Protein AF-A0A9N9MPZ9-F1 (afdb_monomer)

Solvent-accessible surface area (backbone atoms only — not comparable to full-atom values): 4691 Å² total; per-residue (Å²): 131,82,78,51,67,68,58,54,52,53,51,49,39,53,70,31,85,93,34,63,55,25,29,48,77,70,77,37,99,45,52,79,85,50,50,80,77,75,69,69,97,56,81,77,78,49,72,66,56,51,51,53,53,48,37,54,68,32,84,90,33,74,55,20,49,66,76,65,58,69,73,83,84,125

Radius of gyration: 22.52 Å; Cα contacts (8 Å, |Δi|>4): 34; chains: 1; bounding box: 47×44×49 Å

pLDDT: mean 79.01, std 12.96, range [44.75, 92.62]

Structure (mmCIF, N/CA/C/O backbone):
data_AF-A0A9N9MPZ9-F1
#
_entry.id   AF-A0A9N9MPZ9-F1
#
loop_
_atom_site.group_PDB
_atom_site.id
_atom_site.type_symbol
_atom_site.label_atom_id
_atom_site.label_alt_id
_atom_site.label_comp_id
_atom_site.label_asym_id
_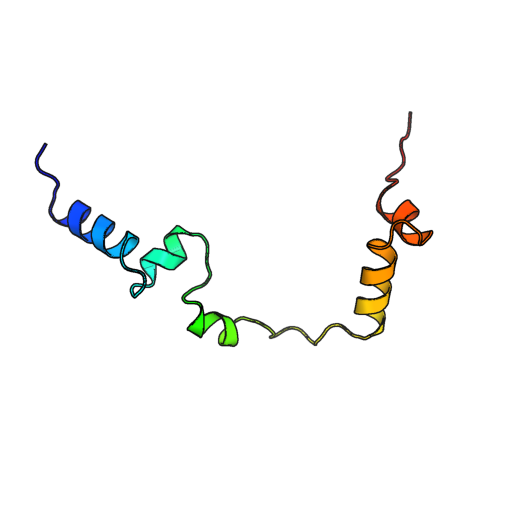atom_site.label_entity_id
_atom_site.label_seq_id
_atom_site.pdbx_PDB_ins_code
_atom_site.Cartn_x
_atom_site.Cartn_y
_atom_site.Cartn_z
_atom_site.occupancy
_atom_site.B_iso_or_equiv
_atom_site.auth_seq_id
_atom_site.auth_comp_id
_atom_site.auth_asym_id
_atom_site.auth_atom_id
_atom_site.pdbx_PDB_model_num
ATOM 1 N N . MET A 1 1 ? -18.253 23.254 16.105 1.00 54.19 1 MET A N 1
ATOM 2 C CA . MET A 1 1 ? -18.735 22.183 15.211 1.00 54.19 1 MET A CA 1
ATOM 3 C C . MET A 1 1 ? -18.826 20.913 16.039 1.00 54.19 1 MET A C 1
ATOM 5 O O . MET A 1 1 ? -17.787 20.407 16.434 1.00 54.19 1 MET A O 1
ATOM 9 N N . SER A 1 2 ? -20.029 20.470 16.408 1.00 66.75 2 SER A N 1
ATOM 10 C CA . SER A 1 2 ? -20.198 19.150 17.030 1.00 66.75 2 SER A CA 1
ATOM 11 C C . SER A 1 2 ? -19.892 18.112 15.954 1.00 66.75 2 SER A C 1
ATOM 13 O O . SER A 1 2 ? -20.490 18.156 14.877 1.00 66.75 2 SER A O 1
ATOM 15 N N . GLU A 1 3 ? -18.912 17.241 16.192 1.00 69.88 3 GLU A N 1
ATOM 16 C CA . GLU A 1 3 ? -18.729 16.086 15.321 1.00 69.88 3 GLU A CA 1
ATOM 17 C C . GLU A 1 3 ? -19.991 15.229 15.418 1.00 69.88 3 GLU A C 1
ATOM 19 O O . GLU A 1 3 ? -20.396 14.806 16.499 1.00 69.88 3 GLU A O 1
ATOM 24 N N . ASN A 1 4 ? -20.653 15.033 14.278 1.00 87.56 4 ASN A N 1
ATOM 25 C CA . ASN A 1 4 ? -21.792 14.136 14.168 1.00 87.56 4 ASN A CA 1
ATOM 26 C C . ASN A 1 4 ? -21.329 12.727 14.578 1.00 87.56 4 ASN A C 1
ATOM 28 O O . ASN A 1 4 ? -20.258 12.306 14.142 1.00 87.56 4 ASN A O 1
ATOM 32 N N . GLN A 1 5 ? -22.120 11.999 15.371 1.00 88.88 5 GLN A N 1
ATOM 33 C CA . GLN A 1 5 ? -21.799 10.641 15.835 1.00 88.88 5 GLN A CA 1
ATOM 34 C C . GLN A 1 5 ? -21.306 9.740 14.694 1.00 88.88 5 GLN A C 1
ATOM 36 O O . GLN A 1 5 ? -20.317 9.031 14.834 1.00 88.88 5 GLN A O 1
ATOM 41 N N . LYS A 1 6 ? -21.902 9.879 13.505 1.00 87.81 6 LYS A N 1
ATOM 42 C CA . LYS A 1 6 ? -21.489 9.146 12.305 1.00 87.81 6 LYS A CA 1
ATOM 43 C C . LYS A 1 6 ? -20.025 9.389 11.908 1.00 87.81 6 LYS A C 1
ATOM 45 O O . LYS A 1 6 ? -19.359 8.478 11.430 1.00 87.81 6 LYS A O 1
ATOM 50 N N . ASN A 1 7 ? -19.518 10.608 12.080 1.00 88.50 7 ASN A N 1
ATOM 51 C CA . ASN A 1 7 ? -18.118 10.928 11.798 1.00 88.50 7 ASN A CA 1
ATOM 52 C C . ASN A 1 7 ? -17.184 10.306 12.837 1.00 88.50 7 ASN A C 1
ATOM 54 O O . ASN A 1 7 ? -16.120 9.819 12.459 1.00 88.50 7 ASN A O 1
ATOM 58 N N . LEU A 1 8 ? -17.591 10.279 14.109 1.00 91.44 8 LEU A N 1
ATOM 59 C CA . LEU A 1 8 ? -16.844 9.604 15.171 1.00 91.44 8 LEU A CA 1
ATOM 60 C C . LEU A 1 8 ? -16.766 8.097 14.914 1.00 91.44 8 LEU A C 1
ATOM 62 O O . LEU A 1 8 ? -15.678 7.534 14.988 1.00 91.44 8 LEU A O 1
ATOM 66 N N . ASP A 1 9 ? -17.880 7.475 14.529 1.00 90.19 9 ASP A N 1
ATOM 67 C CA . ASP A 1 9 ? -17.943 6.043 14.221 1.00 90.19 9 ASP A CA 1
ATOM 68 C C . ASP A 1 9 ? -17.084 5.703 12.996 1.00 90.19 9 ASP A C 1
ATOM 70 O O . ASP A 1 9 ? -16.259 4.792 13.036 1.00 90.19 9 ASP A O 1
ATOM 74 N N . ASN A 1 10 ? -17.193 6.495 11.923 1.00 89.31 10 ASN A N 1
ATOM 75 C CA . ASN A 1 10 ? -16.357 6.328 10.733 1.00 89.31 10 ASN A CA 1
ATOM 76 C C . ASN A 1 10 ? -14.866 6.471 11.061 1.00 89.31 10 ASN A C 1
ATOM 78 O O . ASN A 1 10 ? -14.046 5.690 10.578 1.00 89.31 10 ASN A O 1
ATOM 82 N N . ARG A 1 11 ? -14.508 7.462 11.886 1.00 90.81 11 ARG A N 1
ATOM 83 C CA . ARG A 1 11 ? -13.127 7.672 12.324 1.00 90.81 11 ARG A CA 1
ATOM 84 C C . ARG A 1 11 ? -12.642 6.508 13.183 1.00 90.81 11 ARG A C 1
ATOM 86 O O . ARG A 1 11 ? -11.523 6.046 12.988 1.00 90.81 11 ARG A O 1
ATOM 93 N N . ALA A 1 12 ? -13.465 6.023 14.107 1.00 92.44 12 ALA A N 1
ATOM 94 C CA . ALA A 1 12 ? -13.137 4.877 14.946 1.00 92.44 12 ALA A CA 1
ATOM 95 C C . ALA A 1 12 ? -12.893 3.619 14.098 1.00 92.44 12 ALA A C 1
ATOM 97 O O . ALA A 1 12 ? -11.879 2.944 14.276 1.00 92.44 12 ALA A O 1
ATOM 98 N N . ASP A 1 13 ? -13.754 3.361 13.115 1.00 92.06 13 ASP A N 1
ATOM 99 C CA . ASP A 1 13 ? -13.622 2.244 12.179 1.00 92.06 13 ASP A CA 1
ATOM 100 C C . ASP A 1 13 ? -12.331 2.304 11.349 1.00 92.06 13 ASP A C 1
ATOM 102 O O . ASP A 1 13 ? -11.702 1.276 11.105 1.00 92.06 13 ASP A O 1
ATOM 106 N N . GLN A 1 14 ? -11.914 3.503 10.937 1.00 90.12 14 GLN A N 1
ATOM 107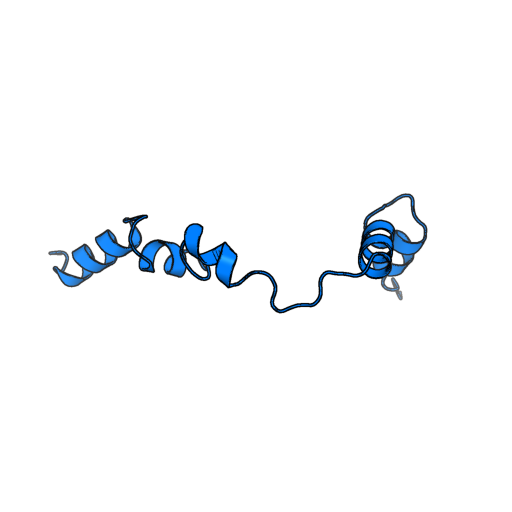 C CA . GLN A 1 14 ? -10.672 3.718 10.186 1.00 90.12 14 GLN A CA 1
ATOM 108 C C . GLN A 1 14 ? -9.405 3.621 11.044 1.00 90.12 14 GLN A C 1
ATOM 110 O O . GLN A 1 14 ? -8.316 3.451 10.499 1.00 90.12 14 GLN A O 1
ATOM 115 N N . LEU A 1 15 ? -9.520 3.742 12.370 1.00 92.62 15 LEU A N 1
ATOM 116 C CA . LEU A 1 15 ? -8.392 3.652 13.305 1.00 92.62 15 LEU A CA 1
ATOM 117 C C . LEU A 1 15 ? -8.275 2.276 13.972 1.00 92.62 15 LEU A C 1
ATOM 119 O O . LEU A 1 15 ? -7.249 1.975 14.581 1.00 92.62 15 LEU A O 1
ATOM 123 N N . ASN A 1 16 ? -9.292 1.429 13.840 1.00 92.12 16 ASN A N 1
ATOM 124 C CA . ASN A 1 16 ? -9.323 0.101 14.431 1.00 92.12 16 ASN A CA 1
ATOM 125 C C . ASN A 1 16 ? -8.682 -0.943 13.502 1.00 92.12 16 ASN A C 1
ATOM 127 O O . ASN A 1 16 ? -9.298 -1.376 12.533 1.00 92.12 16 ASN A O 1
ATOM 13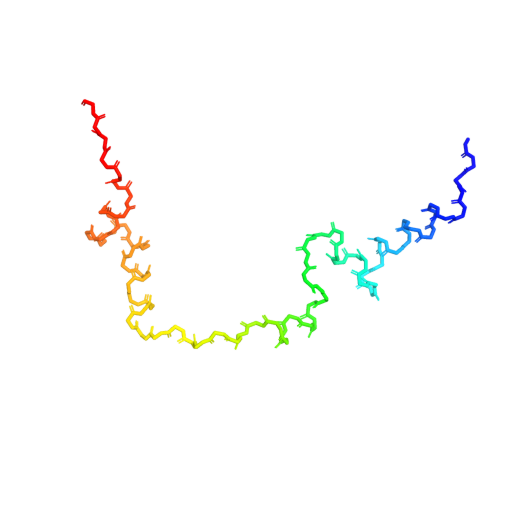1 N N . THR A 1 17 ? -7.482 -1.427 13.836 1.00 88.31 17 THR A N 1
ATOM 132 C CA . THR A 1 17 ? -6.796 -2.508 13.094 1.00 88.31 17 THR A CA 1
ATOM 133 C C . THR A 1 17 ? -7.554 -3.834 13.106 1.00 88.31 17 THR A C 1
ATOM 135 O O . THR A 1 17 ? -7.295 -4.692 12.273 1.00 88.31 17 THR A O 1
ATOM 138 N N . ASN A 1 18 ? -8.502 -4.022 14.026 1.00 87.75 18 ASN A N 1
ATOM 139 C CA . ASN A 1 18 ? -9.396 -5.177 14.042 1.00 87.75 18 ASN A CA 1
ATOM 140 C C . ASN A 1 18 ? -10.678 -4.938 13.230 1.00 87.75 18 ASN A C 1
ATOM 142 O O . ASN A 1 18 ? -11.609 -5.730 13.357 1.00 87.75 18 ASN A O 1
ATOM 146 N N . ASN A 1 19 ? -10.764 -3.871 12.433 1.00 90.12 19 ASN A N 1
ATOM 147 C CA . ASN A 1 19 ? -11.860 -3.597 11.506 1.00 90.12 19 ASN A CA 1
ATOM 148 C C . ASN A 1 19 ? -11.347 -3.681 10.056 1.00 90.12 19 ASN A C 1
ATOM 150 O O . ASN A 1 19 ? -10.250 -3.232 9.740 1.00 90.12 19 ASN A O 1
ATOM 154 N N . GLU A 1 20 ? -12.145 -4.240 9.151 1.00 87.06 20 GLU A N 1
ATOM 155 C CA . GLU A 1 20 ? -11.829 -4.339 7.719 1.00 87.06 20 GLU A CA 1
ATOM 156 C C . GLU A 1 20 ? -11.681 -2.964 7.052 1.00 87.06 20 GLU A C 1
ATOM 158 O O . GLU A 1 20 ? -10.830 -2.779 6.178 1.00 87.06 20 GLU A O 1
ATOM 163 N N . LYS A 1 21 ? -12.449 -1.965 7.511 1.00 88.62 21 LYS A N 1
ATOM 164 C CA . LYS A 1 21 ? -12.392 -0.588 6.993 1.00 88.62 21 LYS A CA 1
ATOM 165 C C . LYS A 1 21 ? -11.008 0.050 7.145 1.00 88.62 21 LYS A C 1
ATOM 167 O O . LYS A 1 21 ? -10.628 0.856 6.297 1.00 88.62 21 LYS A O 1
ATOM 172 N N . TYR A 1 22 ? -10.237 -0.334 8.166 1.00 91.56 22 TYR A N 1
ATOM 173 C CA . TYR A 1 22 ? -8.846 0.098 8.330 1.00 91.56 22 TYR A CA 1
ATOM 174 C C . TYR A 1 22 ? -7.993 -0.306 7.123 1.00 91.56 22 TYR A C 1
ATOM 176 O O . TYR A 1 22 ? -7.324 0.535 6.522 1.00 91.56 22 TYR A O 1
ATOM 184 N N . TYR A 1 23 ? -8.064 -1.576 6.724 1.00 90.00 23 TYR A N 1
ATOM 185 C CA . TYR A 1 23 ? -7.278 -2.127 5.619 1.00 90.00 23 TYR A CA 1
ATOM 186 C C . TYR A 1 23 ? -7.774 -1.627 4.261 1.00 90.00 23 TYR A C 1
ATOM 188 O O . TYR A 1 23 ? -6.970 -1.188 3.438 1.00 90.00 23 TYR A O 1
ATOM 196 N N . SER A 1 24 ? -9.095 -1.576 4.072 1.00 88.06 24 SER A N 1
ATOM 197 C CA . SER A 1 24 ? -9.701 -1.038 2.850 1.00 88.06 24 SER A CA 1
ATOM 198 C C . SER A 1 24 ? -9.314 0.430 2.618 1.00 88.06 24 SER A C 1
ATOM 200 O O . SER A 1 24 ? -8.934 0.800 1.509 1.00 88.06 24 SER A O 1
ATOM 202 N N . SER A 1 25 ? -9.280 1.259 3.672 1.00 88.06 25 SER A N 1
ATOM 203 C CA . SER A 1 25 ? -8.849 2.665 3.564 1.00 88.06 25 SER A CA 1
ATOM 204 C C . SER A 1 25 ? -7.380 2.841 3.150 1.00 88.06 25 SER A C 1
ATOM 206 O O . SER A 1 25 ? -6.989 3.909 2.683 1.00 88.06 25 SER A O 1
ATOM 208 N N . ARG A 1 26 ? -6.564 1.792 3.310 1.00 88.12 26 ARG A N 1
ATOM 209 C CA . ARG A 1 26 ? -5.138 1.749 2.957 1.00 88.12 26 ARG A CA 1
ATOM 210 C C . ARG A 1 26 ? -4.888 1.110 1.589 1.00 88.12 26 ARG A C 1
ATOM 212 O O . ARG A 1 26 ? -3.730 0.958 1.215 1.00 88.12 26 ARG A O 1
ATOM 219 N N . GLY A 1 27 ? -5.946 0.738 0.863 1.00 85.69 27 GLY A N 1
ATOM 220 C CA . GLY A 1 27 ? -5.846 0.067 -0.434 1.00 85.69 27 GLY A CA 1
ATOM 221 C C . GLY A 1 27 ? -5.403 -1.394 -0.339 1.00 85.69 27 GLY A C 1
ATOM 222 O O . GLY A 1 27 ? -4.802 -1.900 -1.278 1.00 85.69 27 GLY A O 1
ATOM 223 N N . MET A 1 28 ? -5.645 -2.052 0.798 1.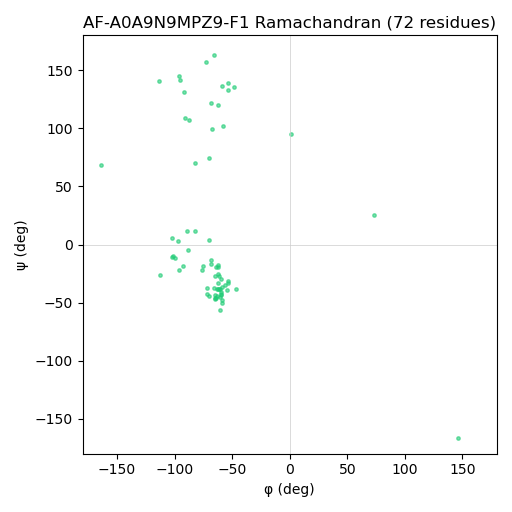00 84.12 28 MET A N 1
ATOM 224 C CA . MET A 1 28 ? -5.372 -3.479 0.978 1.00 84.12 28 MET A CA 1
ATOM 225 C C . MET A 1 28 ? -6.647 -4.294 0.730 1.00 84.12 28 MET A C 1
ATOM 227 O O . MET A 1 28 ? -7.733 -3.866 1.125 1.00 84.12 28 MET A O 1
ATOM 231 N N . ASP A 1 29 ? -6.503 -5.494 0.162 1.00 80.38 29 ASP A N 1
ATOM 232 C CA . ASP A 1 29 ? -7.614 -6.400 -0.191 1.00 80.38 29 ASP A CA 1
ATOM 233 C C . ASP A 1 29 ? -8.330 -7.039 1.021 1.00 80.38 29 ASP A C 1
ATOM 235 O O . ASP A 1 29 ? -9.214 -7.875 0.864 1.00 80.38 29 ASP A O 1
ATOM 239 N N . GLY A 1 30 ? -7.947 -6.674 2.246 1.00 81.19 30 GLY A N 1
ATOM 240 C CA . GLY A 1 30 ? -8.456 -7.261 3.483 1.00 81.19 30 GLY A CA 1
ATOM 241 C C . GLY A 1 30 ? -7.388 -7.302 4.568 1.00 81.19 30 GLY A C 1
ATOM 242 O O . GLY A 1 30 ? -6.338 -6.654 4.449 1.00 81.19 30 GLY A O 1
ATOM 243 N N . ARG A 1 31 ? -7.638 -8.061 5.639 1.00 84.12 31 ARG A N 1
ATOM 244 C CA . ARG A 1 31 ? -6.667 -8.208 6.730 1.00 84.12 31 ARG A CA 1
ATOM 245 C C . ARG A 1 31 ? -5.491 -9.082 6.284 1.00 84.12 31 ARG A C 1
ATOM 247 O O . ARG A 1 31 ? -5.670 -9.948 5.433 1.00 84.12 31 ARG A O 1
ATOM 254 N N . PRO A 1 32 ? -4.313 -8.958 6.921 1.00 79.88 32 PRO A N 1
ATOM 255 C CA . PRO A 1 32 ? -3.171 -9.827 6.656 1.00 79.88 32 PRO A CA 1
ATOM 256 C C . PRO A 1 32 ? -3.463 -11.325 6.767 1.00 79.88 32 PRO A C 1
ATOM 258 O O . PRO A 1 32 ? -2.896 -12.114 6.017 1.00 79.88 32 PRO A O 1
ATOM 261 N N . SER A 1 33 ? -4.373 -11.713 7.666 1.00 79.00 33 SER A N 1
ATOM 262 C CA . SER A 1 33 ? -4.867 -13.091 7.794 1.00 79.00 33 SER A CA 1
ATOM 263 C C . SER A 1 33 ? -5.573 -13.600 6.537 1.00 79.00 33 SER A C 1
ATOM 265 O O . SER A 1 33 ? -5.572 -14.799 6.276 1.00 79.00 33 SER A O 1
ATOM 267 N N . ASP A 1 34 ? -6.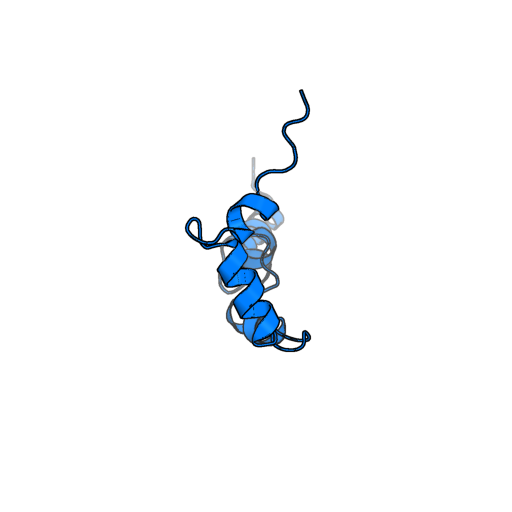154 -12.694 5.755 1.00 74.69 34 ASP A N 1
ATOM 268 C CA . ASP A 1 34 ? -6.992 -13.005 4.599 1.00 74.69 34 ASP A CA 1
ATOM 269 C C . ASP A 1 34 ? -6.157 -13.050 3.311 1.00 74.69 34 ASP A C 1
ATOM 271 O O . ASP A 1 34 ? -6.557 -13.667 2.323 1.00 74.69 34 ASP A O 1
ATOM 275 N N 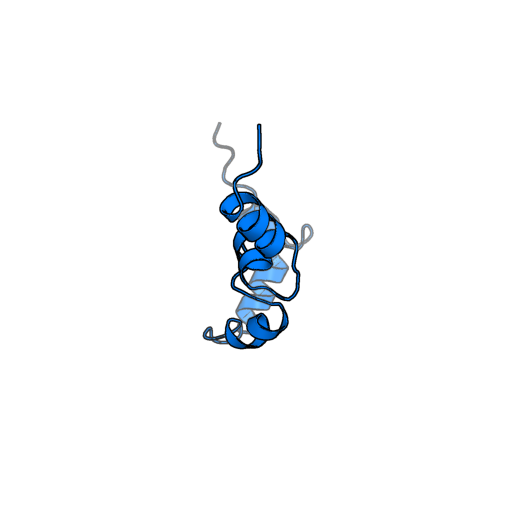. TRP A 1 35 ? -4.951 -12.465 3.325 1.00 75.00 35 TRP A N 1
ATOM 276 C CA . TRP A 1 35 ? -4.029 -12.449 2.183 1.00 75.00 35 TRP A CA 1
ATOM 277 C C . TRP A 1 35 ? -3.578 -13.855 1.773 1.00 75.00 35 TRP A C 1
ATOM 279 O O . TRP A 1 35 ? -3.287 -14.091 0.601 1.00 75.00 35 TRP A O 1
ATOM 289 N N . SER A 1 36 ? -3.598 -14.817 2.700 1.00 62.78 36 SER A N 1
ATOM 290 C CA . SER A 1 36 ? -3.352 -16.231 2.392 1.00 62.78 36 SER A CA 1
ATOM 291 C C . SER A 1 36 ? -4.464 -16.880 1.555 1.00 62.78 36 SER A C 1
ATOM 293 O O . SER A 1 36 ? -4.234 -17.941 0.983 1.00 62.78 36 SER A O 1
ATOM 295 N N . THR A 1 37 ? -5.632 -16.241 1.425 1.00 55.94 37 THR A N 1
ATOM 296 C CA . THR A 1 37 ? -6.758 -16.740 0.615 1.00 55.94 37 THR A CA 1
ATOM 297 C C . THR A 1 37 ? -6.788 -16.123 -0.789 1.00 55.94 37 THR A C 1
ATOM 299 O O . THR A 1 37 ? -7.331 -16.725 -1.710 1.00 55.94 37 THR A O 1
ATOM 302 N N . SER A 1 38 ? -6.163 -14.956 -0.994 1.00 56.38 38 SER A N 1
ATOM 303 C CA . SER A 1 38 ? -6.212 -14.214 -2.269 1.00 56.38 38 SER A CA 1
ATOM 304 C C . SER A 1 38 ? -4.944 -14.343 -3.134 1.00 56.38 38 SER A C 1
ATOM 306 O O . SER A 1 38 ? -4.810 -13.662 -4.149 1.00 56.38 38 SER A O 1
ATOM 308 N N . GLY A 1 39 ? -3.982 -15.181 -2.738 1.00 54.25 39 GLY A N 1
ATOM 309 C CA . GLY A 1 39 ? -2.599 -15.037 -3.201 1.00 54.25 39 GLY A CA 1
ATOM 310 C C . GLY A 1 39 ? -2.082 -15.948 -4.316 1.00 54.25 39 GLY A C 1
ATOM 311 O O . GLY A 1 39 ? -0.978 -15.682 -4.781 1.00 54.25 39 GLY A O 1
ATOM 312 N N . SER A 1 40 ? -2.777 -17.008 -4.755 1.00 51.09 40 SER A N 1
ATOM 313 C CA . SER A 1 40 ? -2.286 -17.800 -5.902 1.00 51.09 40 SER A CA 1
ATOM 314 C C . SER A 1 40 ? -3.338 -18.714 -6.537 1.00 51.09 40 SER A C 1
ATOM 316 O O . SER A 1 40 ? -3.218 -19.934 -6.520 1.00 51.09 40 SER A O 1
ATOM 318 N N . THR A 1 41 ? -4.347 -18.133 -7.180 1.00 53.25 41 THR A N 1
ATOM 319 C CA . THR A 1 41 ? -5.096 -18.805 -8.264 1.00 53.25 41 THR A CA 1
ATOM 320 C C . THR A 1 41 ? -4.380 -18.696 -9.618 1.00 53.25 41 THR A C 1
ATOM 322 O O . THR A 1 41 ? -4.959 -18.988 -10.659 1.00 53.25 41 THR A O 1
ATOM 325 N N . GLY A 1 42 ? -3.116 -18.261 -9.628 1.00 62.62 42 GLY A N 1
ATOM 326 C CA . GLY A 1 42 ? -2.221 -18.393 -10.772 1.00 62.62 42 GLY A CA 1
ATOM 327 C C . GLY A 1 42 ? -1.368 -19.645 -10.615 1.00 62.62 42 GLY A C 1
ATOM 328 O O . GLY A 1 42 ? -0.930 -19.954 -9.505 1.00 62.62 42 GLY A O 1
ATOM 329 N N . ASN A 1 43 ? -1.120 -20.355 -11.719 1.00 71.44 43 ASN A N 1
ATOM 330 C CA . ASN A 1 43 ? -0.063 -21.364 -11.749 1.00 71.44 43 ASN A CA 1
ATOM 331 C C . ASN A 1 43 ? 1.219 -20.750 -11.163 1.00 71.44 43 ASN A C 1
ATOM 333 O O . ASN A 1 43 ? 1.540 -19.607 -11.513 1.00 71.44 43 ASN A O 1
ATOM 337 N N . PRO A 1 44 ? 1.943 -21.465 -10.282 1.00 74.00 44 PRO A N 1
ATOM 338 C CA . PRO A 1 44 ? 3.229 -20.980 -9.814 1.00 74.00 44 PRO A CA 1
ATOM 339 C C . PRO A 1 44 ? 4.103 -20.667 -11.036 1.00 74.00 44 PRO A C 1
ATOM 341 O O . PRO A 1 44 ? 4.055 -21.421 -12.016 1.00 74.00 44 PRO A O 1
ATOM 344 N N . PRO A 1 45 ? 4.864 -19.557 -11.017 1.00 78.88 45 PRO A N 1
ATOM 345 C CA . PRO A 1 45 ? 5.769 -19.243 -12.112 1.00 78.88 45 PRO A CA 1
ATOM 346 C C . PRO A 1 45 ? 6.676 -20.447 -12.349 1.00 78.88 45 PRO A C 1
ATOM 348 O O . PRO A 1 45 ? 7.214 -21.032 -11.403 1.00 78.88 45 PRO A O 1
ATOM 351 N N . THR A 1 46 ? 6.815 -20.840 -13.610 1.00 86.56 46 THR A N 1
ATOM 352 C CA . THR A 1 46 ? 7.725 -21.920 -13.972 1.00 86.56 46 THR A CA 1
ATOM 353 C C . THR A 1 46 ? 9.163 -21.488 -13.692 1.00 86.56 46 THR A C 1
ATOM 355 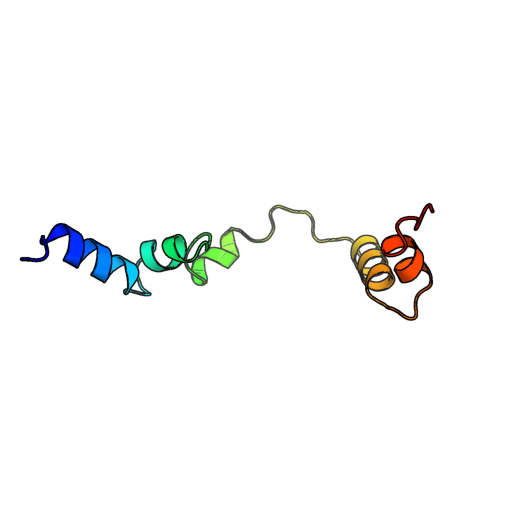O O . THR A 1 46 ? 9.460 -20.296 -13.572 1.00 86.56 46 THR A O 1
ATOM 358 N N . GLN A 1 47 ? 10.088 -22.446 -13.631 1.00 89.44 47 GLN A N 1
ATOM 359 C CA . GLN A 1 47 ? 11.510 -22.121 -13.504 1.00 89.44 47 GLN A CA 1
ATOM 360 C C . GLN A 1 47 ? 11.968 -21.159 -14.616 1.00 89.44 47 GLN A C 1
ATOM 362 O O . GLN A 1 47 ? 12.671 -20.194 -14.336 1.00 89.44 47 GLN A O 1
ATOM 367 N N . GLY A 1 48 ? 11.472 -21.341 -15.846 1.00 88.56 48 GLY A N 1
ATOM 368 C CA . GLY A 1 48 ? 11.760 -20.437 -16.960 1.00 88.56 48 GLY A CA 1
ATOM 369 C C . GLY A 1 48 ? 11.264 -19.004 -16.730 1.00 88.56 48 GLY A C 1
ATOM 370 O O . GLY A 1 48 ? 11.975 -18.053 -17.047 1.00 88.56 48 GLY A O 1
ATOM 371 N N . ASP A 1 49 ? 10.090 -18.820 -16.117 1.00 85.50 49 ASP A N 1
ATOM 372 C CA . ASP A 1 49 ? 9.569 -17.486 -15.780 1.00 85.50 49 ASP A CA 1
ATOM 373 C C . ASP A 1 49 ? 10.439 -16.777 -14.733 1.00 85.50 49 ASP A C 1
ATOM 375 O O . ASP A 1 49 ? 10.647 -15.559 -14.794 1.00 85.50 49 ASP A O 1
ATOM 379 N N . LEU A 1 50 ? 10.960 -17.539 -13.767 1.00 88.88 50 LEU A N 1
ATOM 380 C CA . LEU A 1 50 ? 11.863 -17.033 -12.735 1.00 88.88 50 LEU A CA 1
ATOM 381 C C . LEU A 1 50 ? 13.232 -16.668 -13.316 1.00 88.88 50 LEU A C 1
ATOM 383 O O . LEU A 1 50 ? 13.744 -15.588 -13.011 1.00 88.88 50 LEU A O 1
ATOM 387 N N . ASP A 1 51 ? 13.788 -17.515 -14.182 1.00 89.12 51 ASP A N 1
ATOM 388 C CA . ASP A 1 51 ? 15.080 -17.295 -14.835 1.00 89.12 51 ASP A CA 1
ATOM 389 C C . ASP A 1 51 ? 15.029 -16.068 -15.754 1.00 89.12 51 ASP A C 1
ATOM 391 O O . ASP A 1 51 ? 15.877 -15.178 -15.656 1.00 89.12 51 ASP A O 1
ATOM 395 N N . ASN A 1 52 ? 13.976 -15.948 -16.567 1.00 87.44 52 ASN A N 1
ATOM 396 C CA . ASN A 1 52 ? 13.746 -14.783 -17.423 1.00 87.44 52 ASN A CA 1
ATOM 397 C C . ASN A 1 52 ? 13.648 -13.496 -16.598 1.00 87.44 52 ASN A C 1
ATOM 399 O O . ASN A 1 52 ? 14.333 -12.510 -16.877 1.00 87.44 52 ASN A O 1
ATOM 403 N N . ARG A 1 53 ? 12.850 -13.511 -15.523 1.00 87.69 53 ARG A N 1
ATOM 404 C CA . ARG A 1 53 ? 12.728 -12.370 -14.606 1.00 87.69 53 ARG A CA 1
ATOM 405 C C . ARG A 1 53 ? 14.059 -12.021 -13.941 1.00 87.69 53 ARG A C 1
ATOM 407 O O . ARG A 1 53 ? 14.333 -10.842 -13.723 1.00 87.69 53 ARG A O 1
ATOM 414 N N . SER A 1 54 ? 14.857 -13.021 -13.579 1.00 88.81 54 SER A N 1
ATOM 415 C CA . SER A 1 54 ? 16.178 -12.828 -12.978 1.00 88.81 54 SER A CA 1
ATOM 416 C C . SER A 1 54 ? 17.133 -12.154 -13.966 1.00 88.81 54 SER A C 1
ATOM 418 O O . SER A 1 54 ? 17.750 -11.138 -13.641 1.00 88.81 54 SER A O 1
ATOM 420 N N . ASN A 1 55 ? 17.164 -12.636 -15.211 1.00 88.25 55 ASN A N 1
ATOM 421 C CA . ASN A 1 55 ? 17.977 -12.081 -16.293 1.00 88.25 55 ASN A CA 1
ATOM 422 C C . ASN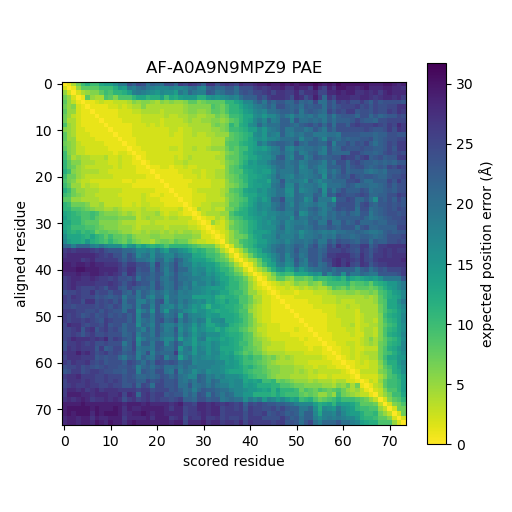 A 1 55 ? 17.633 -10.612 -16.578 1.00 88.25 55 ASN A C 1
ATOM 424 O O . ASN A 1 55 ? 18.527 -9.774 -16.656 1.00 88.25 55 ASN A O 1
ATOM 428 N N . GLN A 1 56 ? 16.344 -10.269 -16.607 1.00 84.62 56 GLN A N 1
ATOM 429 C CA . GLN A 1 56 ? 15.867 -8.892 -16.798 1.00 84.62 56 GLN A CA 1
ATOM 430 C C . GLN A 1 56 ? 16.159 -7.948 -15.621 1.00 84.62 56 GLN A C 1
ATOM 432 O O . GLN A 1 56 ? 16.065 -6.726 -15.762 1.00 84.62 56 GLN A O 1
ATOM 437 N N . LYS A 1 57 ? 16.475 -8.484 -14.435 1.00 86.56 57 LYS A N 1
ATOM 438 C CA . LYS A 1 57 ? 16.780 -7.702 -13.225 1.00 86.56 57 LYS A CA 1
ATOM 439 C C . LYS A 1 57 ? 18.267 -7.618 -12.914 1.00 86.56 57 LYS A C 1
ATOM 441 O O . LYS A 1 57 ? 18.636 -6.814 -12.062 1.00 86.56 57 LYS A O 1
ATOM 446 N N . ASN A 1 58 ? 19.098 -8.406 -13.585 1.00 86.69 58 ASN A N 1
ATOM 447 C CA . ASN A 1 58 ? 20.537 -8.440 -13.382 1.00 86.69 58 ASN A CA 1
ATOM 448 C C . ASN A 1 58 ? 21.241 -7.436 -14.317 1.00 86.69 58 ASN A C 1
ATOM 450 O O . ASN A 1 58 ? 21.350 -7.725 -15.504 1.00 86.69 58 ASN A O 1
ATOM 454 N N . PRO A 1 59 ? 21.792 -6.310 -13.822 1.00 83.88 59 PRO A N 1
ATOM 455 C CA . PRO A 1 59 ? 22.460 -5.312 -14.667 1.00 83.88 59 PRO A CA 1
ATOM 456 C C . PRO A 1 59 ? 23.699 -5.830 -15.408 1.00 83.88 59 PRO A C 1
ATOM 458 O O . PRO A 1 59 ? 24.118 -5.221 -16.387 1.00 83.88 59 PRO A O 1
ATOM 461 N N . ASN A 1 60 ? 24.277 -6.945 -14.951 1.00 85.62 60 ASN A N 1
ATOM 462 C CA . ASN A 1 60 ? 25.415 -7.603 -15.594 1.00 85.62 60 ASN A CA 1
ATOM 463 C C . ASN A 1 60 ? 24.980 -8.624 -16.662 1.00 85.62 60 ASN A C 1
ATOM 465 O O . ASN A 1 60 ? 25.832 -9.219 -17.318 1.00 85.62 60 ASN A O 1
ATOM 469 N N . ASN A 1 61 ? 23.675 -8.873 -16.815 1.00 84.81 61 ASN A N 1
ATOM 470 C CA . ASN A 1 61 ? 23.133 -9.736 -17.856 1.00 84.81 61 ASN A CA 1
ATOM 471 C C . ASN A 1 61 ? 22.791 -8.886 -19.099 1.00 84.81 61 ASN A C 1
ATOM 473 O O . ASN A 1 61 ? 22.109 -7.870 -18.953 1.00 84.81 61 ASN A O 1
ATOM 477 N N . PRO A 1 62 ? 23.209 -9.276 -20.319 1.00 83.12 62 PRO A N 1
ATOM 478 C CA . PRO A 1 62 ? 22.878 -8.543 -21.548 1.00 83.12 62 PRO A CA 1
ATOM 479 C C . PRO A 1 62 ? 21.368 -8.305 -21.751 1.00 83.12 62 PRO A C 1
ATOM 481 O O . PRO A 1 62 ? 20.976 -7.259 -22.270 1.00 83.12 62 PRO A O 1
ATOM 484 N N . GLU A 1 63 ? 20.509 -9.212 -21.274 1.00 79.56 63 GLU A N 1
ATOM 485 C CA . GLU A 1 63 ? 19.044 -9.120 -21.383 1.00 79.56 63 GLU A CA 1
ATOM 486 C C . GLU A 1 63 ? 18.445 -7.928 -20.607 1.00 79.56 63 GLU A C 1
ATOM 488 O O . GLU A 1 63 ? 17.410 -7.366 -20.983 1.00 79.56 63 GLU A O 1
ATOM 493 N N . TYR A 1 64 ? 19.121 -7.485 -19.541 1.00 80.19 64 TYR A N 1
ATOM 494 C CA . TYR A 1 64 ? 18.744 -6.285 -18.790 1.00 80.19 64 TYR A CA 1
ATOM 495 C C . TYR A 1 64 ? 18.831 -5.029 -19.658 1.00 80.19 64 TYR A C 1
ATOM 497 O O . TYR A 1 64 ? 17.967 -4.155 -19.568 1.00 80.19 64 TYR A O 1
ATOM 505 N N . GLY A 1 65 ? 19.854 -4.954 -20.518 1.00 75.50 65 GLY A N 1
ATOM 506 C CA . GLY A 1 65 ? 20.026 -3.877 -21.487 1.00 75.50 65 GLY A CA 1
ATOM 507 C C . GLY A 1 65 ? 18.843 -3.827 -22.443 1.00 75.50 65 GLY A C 1
ATOM 508 O O . GLY A 1 65 ? 18.134 -2.830 -22.462 1.00 75.50 65 GLY A O 1
ATOM 509 N N . HIS A 1 66 ? 18.544 -4.933 -23.127 1.00 75.12 66 HIS A N 1
ATOM 510 C CA . HIS A 1 66 ? 17.448 -5.021 -24.102 1.00 75.12 66 HIS A CA 1
ATOM 511 C C . HIS A 1 66 ? 16.071 -4.649 -23.534 1.00 75.12 66 HIS A C 1
ATOM 513 O O . HIS A 1 66 ? 15.273 -4.018 -24.222 1.00 75.12 66 HIS A O 1
ATOM 519 N N . SER A 1 67 ? 15.814 -4.969 -22.263 1.00 67.25 67 SER A N 1
ATOM 520 C CA . SER A 1 67 ? 14.550 -4.635 -21.592 1.00 67.25 67 SER A CA 1
ATOM 521 C C . SER A 1 67 ? 14.438 -3.161 -21.176 1.00 67.25 67 SER A C 1
ATOM 523 O O . SER A 1 67 ? 13.332 -2.671 -20.945 1.00 67.25 67 SER A O 1
ATOM 525 N N . ARG A 1 68 ? 15.565 -2.447 -21.031 1.00 67.75 68 ARG A N 1
ATOM 526 C CA . ARG A 1 68 ? 15.602 -1.060 -20.524 1.00 67.75 68 ARG A CA 1
ATOM 527 C C . ARG A 1 68 ? 16.019 -0.023 -21.551 1.00 67.75 68 ARG A C 1
ATOM 529 O O . ARG A 1 68 ? 15.610 1.129 -21.437 1.00 67.75 68 ARG A O 1
ATOM 536 N N . SER A 1 69 ? 16.786 -0.408 -22.561 1.00 62.34 69 SER A N 1
ATOM 537 C CA . SER A 1 69 ? 17.008 0.403 -23.748 1.00 62.34 69 SER A CA 1
ATOM 538 C C . SER A 1 69 ? 15.834 0.204 -24.698 1.00 62.34 69 SER A C 1
ATOM 540 O O . SER A 1 69 ? 15.961 -0.402 -25.760 1.00 62.34 69 SER A O 1
ATOM 542 N N . ALA A 1 70 ? 14.677 0.740 -24.308 1.00 56.19 70 ALA A N 1
ATOM 543 C CA . ALA A 1 70 ? 13.742 1.250 -25.292 1.00 56.19 70 ALA A CA 1
ATOM 544 C C . ALA A 1 70 ? 14.509 2.311 -26.090 1.00 56.19 70 ALA A C 1
ATOM 546 O O . ALA A 1 70 ? 14.815 3.384 -25.577 1.00 56.19 70 ALA A O 1
ATOM 547 N N . GLU A 1 71 ? 14.938 1.910 -27.282 1.00 54.84 71 GLU A N 1
ATOM 548 C CA . GLU A 1 71 ? 15.334 2.731 -28.416 1.00 54.84 71 GLU A CA 1
ATOM 549 C C . GLU A 1 71 ? 15.257 4.248 -28.152 1.00 54.84 71 GLU A C 1
ATOM 551 O O . GLU A 1 71 ? 14.215 4.881 -28.327 1.00 54.84 71 GLU A O 1
ATOM 556 N N . SER A 1 72 ? 16.387 4.848 -27.759 1.00 54.88 72 SER A N 1
ATOM 557 C CA . SER A 1 72 ? 16.586 6.292 -27.885 1.00 54.88 72 SER A CA 1
ATOM 558 C C . SER A 1 72 ? 16.724 6.611 -29.374 1.00 54.88 72 SER A C 1
ATOM 560 O O . SER A 1 72 ? 17.820 6.838 -29.878 1.00 54.88 72 SER A O 1
ATOM 562 N N . LYS A 1 73 ? 15.601 6.579 -30.096 1.00 55.97 73 LYS A N 1
ATOM 563 C CA . LYS A 1 73 ? 15.464 7.196 -31.414 1.00 55.97 73 LYS A CA 1
ATOM 564 C C . LYS A 1 73 ? 15.549 8.709 -31.221 1.00 55.97 73 LYS A C 1
ATOM 566 O O . LYS A 1 73 ? 14.560 9.343 -30.845 1.00 55.97 73 LYS A O 1
ATOM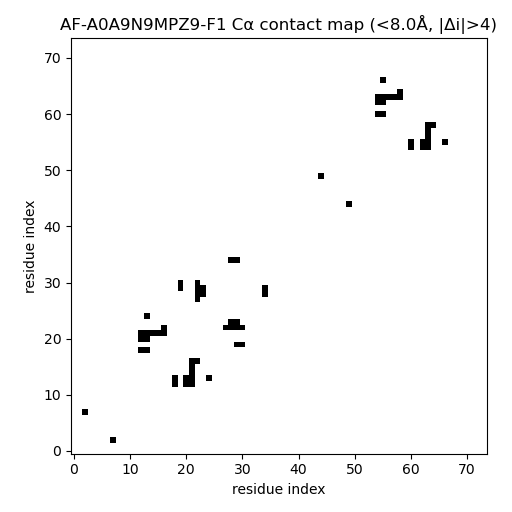 571 N N . LYS A 1 74 ? 16.724 9.278 -31.478 1.00 44.75 74 LYS A N 1
ATOM 572 C CA . LYS A 1 74 ? 16.867 10.650 -31.966 1.00 44.75 74 LYS A CA 1
ATOM 573 C C . LYS A 1 74 ? 18.188 10.833 -32.689 1.00 44.75 74 LYS A C 1
ATOM 575 O O . LYS A 1 74 ? 19.211 10.385 -32.135 1.00 44.75 74 LYS A O 1
#

Secondary structure (DSSP, 8-state):
-PPPHHHHHHHHHHH-TTSHHHHHHTT-SS-TTTTTTSS-SSPPPPHHHHHHHHHHH-TTSHHHHHHH------

Sequence (74 aa):
MSENQKNLDNRADQLNTNNEKYYSSRGMDGRPSDWSTSGSTGNPPTQGDLDNRSNQKNPNNPEYGHSRSAESKK

Organism: NCBI:txid467358

Foldseek 3Di:
DPDDVVNVVLVVLCPDLPHQNVQVVVVHPGHPVCCVVVPDPDDDQDPVSVVLVVLCVDPPRVNVVVVPPPDPDD

Mean predicted aligned error: 14.45 Å